Protein AF-A0A645F6B1-F1 (afdb_monomer_lite)

Radius of gyration: 10.93 Å; chains: 1; bounding box: 28×23×26 Å

Secondary structure (DSSP, 8-state):
-GGGSSS-EEE-BTTB--GGGGGG-SEEESSHHHHHHHHH-HHHHHHHH--

Organism: NCBI:txid1076179

pLDDT: mean 94.56, std 4.67, range [65.31, 97.12]

Sequence (51 aa):
MFDAAALRVAVLEREGLCPALLSHADVLVASPLDALDLLLKPNRLRATLRS

Foldseek 3Di:
DQLVDPAHEAEQEPVGGDPVCVVVHLYYYPDPVVVVVCVVVVVVVVVSNDD

Structure (mmCIF, N/CA/C/O backbone):
data_AF-A0A645F6B1-F1
#
_entry.id   AF-A0A645F6B1-F1
#
loop_
_atom_site.group_PDB
_atom_site.id
_atom_site.type_symbol
_atom_site.label_atom_id
_atom_site.label_alt_id
_atom_site.label_comp_id
_atom_site.label_asym_id
_atom_site.label_entity_id
_atom_site.label_seq_id
_atom_site.pdbx_PDB_ins_code
_atom_site.Cartn_x
_atom_site.Cartn_y
_atom_site.Cartn_z
_atom_site.occupancy
_atom_site.B_iso_or_equiv
_atom_site.auth_seq_id
_atom_site.auth_comp_id
_atom_site.auth_asym_id
_atom_site.auth_atom_id
_atom_site.pdbx_PDB_model_num
ATOM 1 N N . MET A 1 1 ? -1.081 -12.611 -5.762 1.00 83.12 1 MET A N 1
ATOM 2 C CA . MET A 1 1 ? -0.836 -12.257 -4.344 1.00 83.12 1 MET A CA 1
ATOM 3 C C . MET A 1 1 ? -1.333 -10.848 -4.041 1.00 83.12 1 MET A C 1
ATOM 5 O O . MET A 1 1 ? -2.160 -10.723 -3.158 1.00 83.12 1 MET A O 1
ATOM 9 N N . PHE A 1 2 ? -0.886 -9.814 -4.770 1.00 92.81 2 PHE A N 1
ATOM 10 C CA . PHE A 1 2 ? -1.271 -8.419 -4.498 1.00 92.81 2 PHE A CA 1
ATOM 11 C C . PHE A 1 2 ? -2.790 -8.192 -4.557 1.00 92.81 2 PHE A C 1
ATOM 13 O O . PHE A 1 2 ? -3.368 -7.744 -3.578 1.00 92.81 2 PHE A O 1
ATOM 20 N N . ASP A 1 3 ? -3.460 -8.650 -5.619 1.00 95.00 3 ASP A N 1
ATOM 21 C CA . ASP A 1 3 ? -4.926 -8.545 -5.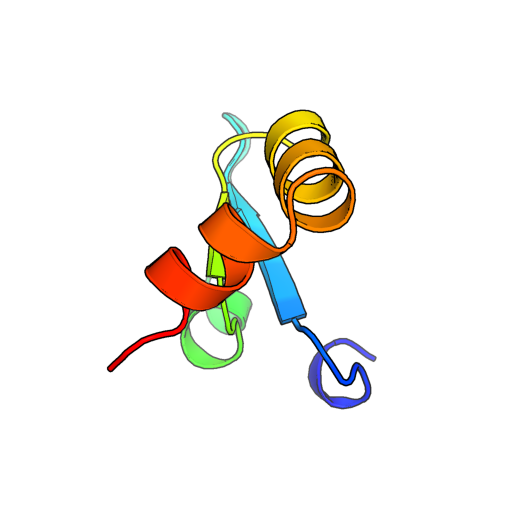748 1.00 95.00 3 ASP A CA 1
ATOM 22 C C . ASP A 1 3 ? -5.733 -9.376 -4.739 1.00 95.00 3 ASP A C 1
ATOM 24 O O . ASP A 1 3 ? -6.941 -9.204 -4.632 1.00 95.00 3 ASP A O 1
ATOM 28 N N . ALA A 1 4 ? -5.094 -10.286 -3.997 1.00 95.81 4 ALA A N 1
ATOM 29 C CA . ALA A 1 4 ? -5.775 -11.047 -2.950 1.00 95.81 4 ALA A CA 1
ATOM 30 C C . ALA A 1 4 ? -5.859 -10.272 -1.621 1.00 95.81 4 ALA A C 1
ATOM 32 O O . ALA A 1 4 ? -6.550 -10.711 -0.703 1.00 95.81 4 ALA A O 1
ATOM 33 N N . ALA A 1 5 ? -5.141 -9.150 -1.488 1.00 95.44 5 ALA A N 1
ATOM 34 C CA . ALA A 1 5 ? -5.158 -8.329 -0.286 1.00 95.44 5 ALA A CA 1
ATOM 35 C C . ALA A 1 5 ? -6.404 -7.431 -0.243 1.00 95.44 5 ALA A C 1
ATOM 37 O O . ALA A 1 5 ? -6.792 -6.844 -1.248 1.00 95.44 5 ALA A O 1
ATOM 38 N N . ALA A 1 6 ? -6.986 -7.262 0.948 1.00 94.62 6 ALA A N 1
ATOM 39 C CA . ALA A 1 6 ? -8.101 -6.332 1.163 1.00 94.62 6 ALA A CA 1
ATOM 40 C C . ALA A 1 6 ? -7.687 -4.848 1.074 1.00 94.62 6 ALA A C 1
ATOM 42 O O . ALA A 1 6 ? -8.538 -3.981 0.911 1.00 94.62 6 ALA A O 1
ATOM 43 N N . LEU A 1 7 ? -6.389 -4.564 1.214 1.00 94.75 7 LEU A N 1
ATOM 44 C CA . LEU A 1 7 ? -5.786 -3.247 1.042 1.00 94.75 7 LEU A CA 1
ATOM 45 C C . LEU A 1 7 ? -4.447 -3.419 0.323 1.00 94.75 7 LEU A C 1
ATOM 47 O O . LEU A 1 7 ? -3.545 -4.095 0.825 1.00 94.75 7 LEU A O 1
ATOM 51 N N . ARG A 1 8 ? -4.317 -2.799 -0.846 1.00 96.38 8 ARG A N 1
ATOM 52 C CA . ARG A 1 8 ? -3.177 -2.936 -1.753 1.00 96.38 8 ARG A CA 1
ATOM 53 C C . ARG A 1 8 ? -2.358 -1.655 -1.734 1.00 96.38 8 ARG A C 1
ATOM 55 O O . ARG A 1 8 ? -2.716 -0.665 -2.369 1.00 96.38 8 ARG A O 1
ATOM 62 N N . VAL A 1 9 ? -1.254 -1.669 -0.994 1.00 96.50 9 VAL A N 1
ATOM 63 C CA . VAL A 1 9 ? -0.342 -0.521 -0.900 1.00 96.50 9 VAL A CA 1
ATOM 64 C C . VAL A 1 9 ? 0.874 -0.766 -1.782 1.00 96.50 9 VAL A C 1
ATOM 66 O O . VAL A 1 9 ? 1.624 -1.716 -1.560 1.00 96.50 9 VAL A O 1
ATOM 69 N N . ALA A 1 10 ? 1.071 0.087 -2.783 1.00 97.12 10 ALA A N 1
ATOM 70 C CA . ALA A 1 10 ? 2.287 0.110 -3.585 1.00 97.12 10 ALA A CA 1
ATOM 71 C C . ALA A 1 10 ? 3.288 1.105 -2.985 1.00 97.12 10 ALA A C 1
ATOM 73 O O . ALA A 1 10 ? 2.909 2.192 -2.552 1.00 97.12 10 ALA A O 1
ATOM 74 N N . VAL A 1 11 ? 4.570 0.743 -2.983 1.00 96.62 11 VAL A N 1
ATOM 75 C CA . VAL A 1 11 ? 5.658 1.596 -2.489 1.00 96.62 11 VAL A CA 1
ATOM 76 C C . VAL A 1 11 ? 6.532 2.005 -3.670 1.00 96.62 11 VAL A C 1
ATOM 78 O O . VAL A 1 11 ? 7.044 1.138 -4.374 1.00 96.62 11 VAL A O 1
ATOM 81 N N . LEU A 1 12 ? 6.687 3.311 -3.887 1.00 97.00 12 LEU A N 1
ATOM 82 C CA . LEU A 1 12 ? 7.595 3.900 -4.869 1.00 97.00 12 LEU A CA 1
ATOM 83 C C . LEU A 1 12 ? 8.838 4.436 -4.162 1.00 97.00 12 LEU A C 1
ATOM 85 O O . LEU A 1 12 ? 8.840 5.571 -3.693 1.00 97.00 12 LEU A O 1
ATOM 89 N N . GLU A 1 13 ? 9.898 3.634 -4.112 1.00 96.06 13 GLU A N 1
ATOM 90 C CA . GLU A 1 13 ? 11.203 4.104 -3.641 1.00 96.06 13 GLU A CA 1
ATOM 91 C C . GLU A 1 13 ? 12.085 4.579 -4.808 1.00 96.06 13 GLU A C 1
ATOM 93 O O . GLU A 1 13 ? 11.668 4.617 -5.967 1.00 96.06 13 GLU A O 1
ATOM 98 N N . ARG A 1 14 ? 13.334 4.953 -4.511 1.00 95.38 14 ARG A N 1
ATOM 99 C CA . ARG A 1 14 ? 14.289 5.482 -5.502 1.00 95.38 14 ARG A CA 1
ATOM 100 C C . ARG A 1 14 ? 14.649 4.489 -6.608 1.00 95.38 14 ARG A C 1
ATOM 102 O O . ARG A 1 14 ? 14.909 4.914 -7.726 1.00 95.38 14 ARG A O 1
ATOM 109 N N . GLU A 1 15 ? 14.657 3.199 -6.287 1.00 95.56 15 GLU A N 1
ATOM 110 C CA . GLU A 1 15 ? 14.873 2.098 -7.239 1.00 95.56 15 GLU A CA 1
ATOM 111 C C . GLU A 1 15 ? 13.660 1.893 -8.170 1.00 95.56 15 GLU A C 1
ATOM 113 O O . GLU A 1 15 ? 13.752 1.213 -9.190 1.00 95.56 15 GLU A O 1
ATOM 118 N N . GLY A 1 16 ? 12.517 2.502 -7.839 1.00 94.69 16 GLY A N 1
ATOM 119 C CA . GLY A 1 16 ? 11.262 2.365 -8.561 1.00 94.69 16 GLY A CA 1
ATOM 120 C C . GLY A 1 16 ? 10.333 1.313 -7.957 1.00 94.69 16 GLY A C 1
ATOM 121 O O . GLY A 1 16 ? 10.474 0.887 -6.812 1.00 94.69 16 GLY A O 1
ATOM 122 N N . LEU A 1 17 ? 9.335 0.922 -8.744 1.00 95.44 17 LEU A N 1
ATOM 123 C CA . LEU A 1 17 ? 8.379 -0.140 -8.435 1.00 95.44 17 LEU A CA 1
ATOM 124 C C . LEU A 1 17 ? 7.944 -0.812 -9.741 1.00 95.44 17 LEU A C 1
ATOM 126 O O . LEU A 1 17 ? 8.089 -0.227 -10.813 1.00 95.44 17 LEU A O 1
ATOM 130 N N . CYS A 1 18 ? 7.383 -2.020 -9.669 1.00 95.25 18 CYS A N 1
ATOM 131 C CA . CYS A 1 18 ? 6.827 -2.694 -10.845 1.00 95.25 18 CYS A CA 1
ATOM 132 C C . CYS A 1 18 ? 5.628 -1.904 -11.415 1.00 95.25 18 CYS A C 1
ATOM 134 O O . CYS A 1 18 ? 4.569 -1.914 -10.785 1.00 95.25 18 CYS A O 1
ATOM 136 N N . PRO A 1 19 ? 5.720 -1.273 -12.605 1.00 94.88 19 PRO A N 1
ATOM 137 C CA . PRO A 1 19 ? 4.691 -0.342 -13.087 1.00 94.88 19 PRO A CA 1
ATOM 138 C C . PRO A 1 19 ? 3.299 -0.964 -13.218 1.00 94.88 19 PRO A C 1
ATOM 140 O O . PRO A 1 19 ? 2.297 -0.279 -13.028 1.00 94.88 19 PRO A O 1
ATOM 143 N N . ALA A 1 20 ? 3.234 -2.273 -13.480 1.00 95.19 20 ALA A N 1
ATOM 144 C CA . ALA A 1 20 ? 1.978 -3.010 -13.543 1.00 95.19 20 ALA A CA 1
ATOM 145 C C . ALA A 1 20 ? 1.158 -2.882 -12.243 1.00 95.19 20 ALA A C 1
ATOM 147 O O . ALA A 1 20 ? -0.065 -2.804 -12.309 1.00 95.19 20 ALA A O 1
ATOM 148 N N . LEU A 1 21 ? 1.809 -2.763 -11.076 1.00 95.00 21 LEU A N 1
ATOM 149 C CA . LEU A 1 21 ? 1.135 -2.633 -9.778 1.00 95.00 21 LEU A CA 1
ATOM 150 C C . LEU A 1 21 ? 0.332 -1.337 -9.632 1.00 95.00 21 LEU A C 1
ATOM 152 O O . LEU A 1 21 ? -0.618 -1.325 -8.857 1.00 95.00 21 LEU A O 1
ATOM 156 N N . LEU A 1 22 ? 0.668 -0.264 -10.358 1.00 94.75 22 LEU A N 1
ATOM 157 C CA . LEU A 1 22 ? -0.006 1.034 -10.207 1.00 94.75 22 LEU A CA 1
ATOM 158 C C . LEU A 1 22 ? -1.499 0.954 -10.527 1.00 94.75 22 LEU A C 1
ATOM 160 O O . LEU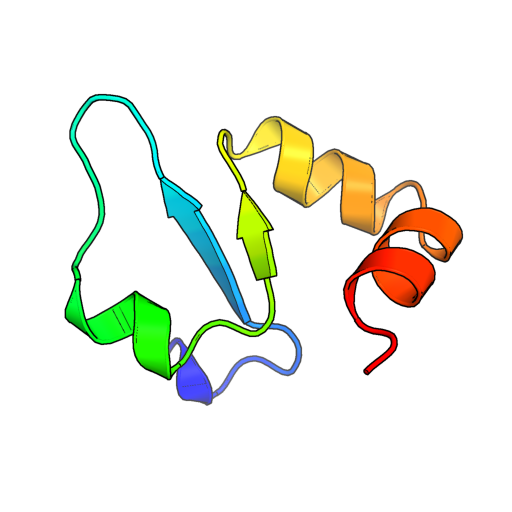 A 1 22 ? -2.307 1.560 -9.836 1.00 94.75 22 LEU A O 1
ATOM 164 N N . SER A 1 23 ? -1.863 0.166 -11.538 1.00 94.94 23 SER A N 1
ATOM 165 C CA . SER A 1 23 ? -3.266 -0.040 -11.923 1.00 94.94 23 SER A CA 1
ATOM 166 C C . SER A 1 23 ? -4.058 -0.909 -10.938 1.00 94.94 23 SER A C 1
ATOM 168 O O . SER A 1 23 ? -5.285 -0.928 -10.980 1.00 94.94 23 SER A O 1
ATOM 170 N N . HIS A 1 24 ? -3.360 -1.599 -10.036 1.00 95.81 24 HIS A N 1
ATOM 171 C CA . HIS A 1 24 ? -3.933 -2.498 -9.039 1.00 95.81 24 HIS A CA 1
ATOM 172 C C . HIS A 1 24 ? -3.817 -1.955 -7.606 1.00 95.81 24 HIS A C 1
ATOM 174 O O . HIS A 1 24 ? -4.326 -2.579 -6.682 1.00 95.81 24 HIS A O 1
ATOM 180 N N . ALA A 1 25 ? -3.119 -0.843 -7.378 1.00 96.38 25 ALA A N 1
ATOM 181 C CA . ALA A 1 25 ? -2.910 -0.307 -6.038 1.00 96.38 25 ALA A CA 1
ATOM 182 C C . ALA A 1 25 ? -4.118 0.519 -5.578 1.00 96.38 25 ALA A C 1
ATOM 184 O O . ALA A 1 25 ? -4.651 1.322 -6.338 1.00 96.38 25 ALA A O 1
ATOM 185 N N . ASP A 1 26 ? -4.504 0.367 -4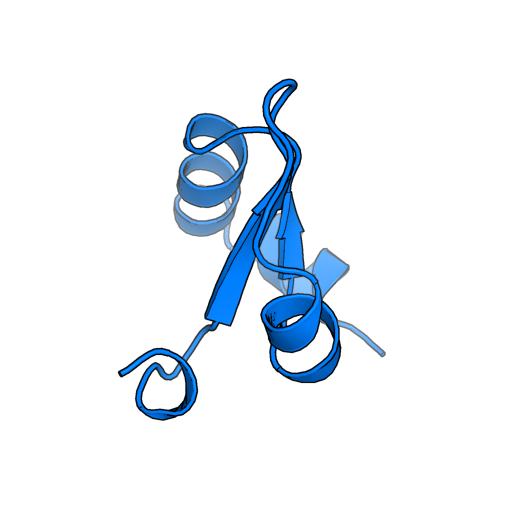.311 1.00 96.06 26 ASP A N 1
ATOM 186 C CA . ASP A 1 26 ? -5.478 1.251 -3.663 1.00 96.06 26 ASP A CA 1
ATOM 187 C C . ASP A 1 26 ? -4.800 2.551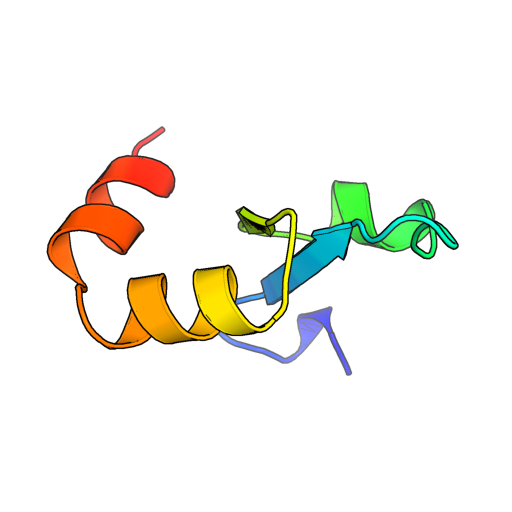 -3.198 1.00 96.06 26 ASP A C 1
ATOM 189 O O . ASP A 1 26 ? -5.398 3.624 -3.235 1.00 96.06 26 ASP A O 1
ATOM 193 N N . VAL A 1 27 ? -3.535 2.460 -2.763 1.00 95.81 27 VAL A N 1
ATOM 194 C CA . VAL A 1 27 ? -2.719 3.602 -2.320 1.00 95.81 27 VAL A CA 1
ATOM 195 C C . VAL A 1 27 ? -1.277 3.445 -2.802 1.00 95.81 27 VAL A C 1
ATOM 197 O O . VAL A 1 27 ? -0.705 2.357 -2.729 1.00 95.81 27 VAL A O 1
ATOM 200 N N . LEU A 1 28 ? -0.670 4.551 -3.236 1.00 96.56 28 LEU A N 1
ATOM 201 C CA . LEU A 1 28 ? 0.761 4.662 -3.519 1.00 96.56 28 LEU A CA 1
ATOM 202 C C . LEU A 1 28 ? 1.448 5.482 -2.417 1.00 96.56 28 LEU A C 1
ATOM 204 O O . LEU A 1 28 ? 0.986 6.574 -2.088 1.00 96.56 28 LEU A O 1
ATOM 208 N N . VAL A 1 29 ? 2.556 4.982 -1.871 1.00 96.81 29 VAL A N 1
ATOM 209 C CA . VAL A 1 29 ? 3.367 5.681 -0.859 1.00 96.81 29 VAL A CA 1
ATOM 210 C C . VAL A 1 29 ? 4.832 5.779 -1.281 1.00 96.81 29 VAL A C 1
ATOM 212 O O . VAL A 1 29 ? 5.294 4.993 -2.105 1.00 96.81 29 VAL A O 1
ATOM 215 N N . ALA A 1 30 ? 5.572 6.728 -0.706 1.00 96.19 30 ALA A N 1
ATOM 216 C CA . ALA A 1 30 ? 6.986 6.950 -1.022 1.00 96.19 30 ALA A CA 1
ATOM 217 C C . ALA A 1 30 ? 7.949 6.089 -0.186 1.00 96.19 30 ALA A C 1
ATOM 219 O O . ALA A 1 30 ? 9.127 5.989 -0.517 1.00 96.19 30 ALA A O 1
ATOM 220 N N . SER A 1 31 ? 7.469 5.482 0.904 1.00 96.88 31 SER A N 1
ATOM 221 C CA . SER A 1 31 ? 8.268 4.600 1.752 1.00 96.88 31 SER A CA 1
ATOM 222 C C . SER A 1 31 ? 7.404 3.548 2.460 1.00 96.88 31 SER A C 1
ATOM 224 O O . SER A 1 31 ? 6.206 3.766 2.679 1.00 96.88 31 SER A O 1
ATOM 226 N N . PRO A 1 32 ? 7.985 2.417 2.896 1.00 95.81 32 PRO A N 1
ATOM 227 C CA . PRO A 1 32 ? 7.273 1.441 3.719 1.00 95.81 32 PRO A CA 1
ATOM 228 C C . PRO A 1 32 ? 6.802 2.016 5.064 1.00 95.81 32 PRO A C 1
ATOM 230 O O . PRO A 1 32 ? 5.765 1.607 5.583 1.00 95.81 32 PRO A O 1
ATOM 233 N N . LEU A 1 33 ? 7.537 2.981 5.629 1.00 97.00 33 LEU A N 1
ATOM 234 C CA . LEU A 1 33 ? 7.162 3.633 6.886 1.00 97.00 33 LEU A CA 1
ATOM 235 C C . LEU A 1 33 ? 5.873 4.446 6.740 1.00 97.00 33 LEU A C 1
ATOM 237 O O . LEU A 1 33 ? 5.036 4.411 7.639 1.00 97.00 33 LEU A O 1
ATOM 241 N N . ASP A 1 34 ? 5.668 5.104 5.597 1.00 95.88 34 ASP A N 1
ATOM 242 C CA . ASP A 1 34 ? 4.421 5.821 5.317 1.00 95.88 34 ASP A CA 1
ATOM 243 C C . ASP A 1 34 ? 3.228 4.860 5.222 1.00 95.88 34 ASP A C 1
ATOM 245 O O . ASP A 1 34 ? 2.148 5.166 5.732 1.00 95.88 34 ASP A O 1
ATOM 249 N N . ALA A 1 35 ? 3.421 3.670 4.634 1.00 95.56 35 ALA A N 1
ATOM 250 C CA . ALA A 1 35 ? 2.387 2.632 4.615 1.00 95.56 35 ALA A CA 1
ATOM 251 C C . ALA A 1 35 ? 1.983 2.223 6.038 1.00 95.56 35 ALA A C 1
ATOM 253 O O . ALA A 1 35 ? 0.794 2.146 6.346 1.00 95.56 35 ALA A O 1
ATOM 254 N N . LEU A 1 36 ? 2.962 1.999 6.920 1.00 96.69 36 LEU A N 1
ATOM 255 C CA . LEU A 1 36 ? 2.699 1.659 8.319 1.00 96.69 36 LEU A CA 1
ATOM 256 C C . LEU A 1 36 ? 2.033 2.820 9.072 1.00 96.69 36 LEU A C 1
ATOM 258 O O . LEU A 1 36 ? 1.09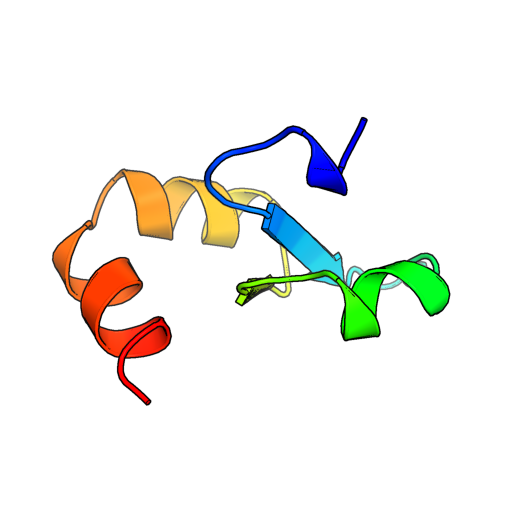7 2.585 9.835 1.00 96.69 36 LEU A O 1
ATOM 262 N N . ASP A 1 37 ? 2.440 4.069 8.830 1.00 96.19 37 ASP A N 1
ATOM 263 C CA . ASP A 1 37 ? 1.821 5.240 9.466 1.00 96.19 37 ASP A CA 1
ATOM 264 C C . ASP A 1 37 ? 0.339 5.388 9.079 1.00 96.19 37 ASP A C 1
ATOM 266 O O . ASP A 1 37 ? -0.480 5.774 9.914 1.00 96.19 37 ASP A O 1
ATOM 270 N N . LEU A 1 38 ? -0.043 5.021 7.848 1.00 95.31 38 LEU A N 1
ATOM 271 C CA . LEU A 1 38 ? -1.451 4.977 7.432 1.00 95.31 38 LEU A CA 1
ATOM 272 C C . LEU A 1 38 ? -2.263 3.930 8.209 1.00 95.31 38 LEU A C 1
ATOM 274 O O . LEU A 1 38 ? -3.415 4.198 8.556 1.00 95.31 38 LEU A O 1
ATOM 278 N N . LEU A 1 39 ? -1.668 2.776 8.529 1.00 94.94 39 LEU A N 1
ATOM 279 C CA . LEU A 1 39 ? -2.313 1.746 9.353 1.00 94.94 39 LEU A CA 1
ATOM 280 C C . LEU A 1 39 ? -2.455 2.193 10.814 1.00 94.94 39 LEU A C 1
ATOM 282 O O . LEU A 1 39 ? -3.479 1.934 11.445 1.00 94.94 39 LEU A O 1
ATOM 286 N N . LEU A 1 40 ? -1.454 2.905 11.340 1.00 97.06 40 LEU A N 1
ATOM 287 C CA . LEU A 1 40 ? -1.469 3.452 12.701 1.00 97.06 40 LEU A CA 1
ATOM 288 C C . LEU A 1 40 ? -2.392 4.670 12.845 1.00 97.06 40 LEU A C 1
ATOM 290 O O . LEU A 1 40 ? -2.851 4.973 13.947 1.00 97.06 40 LEU A O 1
ATOM 294 N N . LYS A 1 41 ? -2.689 5.371 11.744 1.00 95.69 41 LYS A N 1
ATOM 295 C CA . LYS A 1 41 ? -3.566 6.551 11.703 1.00 95.69 41 LYS A CA 1
ATOM 296 C C . LYS A 1 41 ? -4.726 6.329 10.722 1.00 95.69 41 LYS A C 1
ATOM 298 O O . LYS A 1 41 ? -4.768 6.979 9.672 1.00 95.69 41 LYS A O 1
ATOM 303 N N . PRO A 1 42 ? -5.738 5.511 11.080 1.00 93.31 42 PRO A N 1
ATOM 304 C CA . PRO A 1 42 ? -6.794 5.080 10.157 1.00 93.31 42 PRO A CA 1
ATOM 305 C C . PRO A 1 42 ? -7.586 6.228 9.521 1.00 93.31 42 PRO A C 1
ATOM 307 O O . PRO A 1 42 ? -8.070 6.111 8.398 1.00 93.31 42 PRO A O 1
ATOM 310 N N . ASN A 1 43 ? -7.703 7.369 10.207 1.00 96.19 43 ASN A N 1
ATOM 311 C CA . ASN A 1 43 ? -8.371 8.548 9.656 1.00 96.19 43 ASN A CA 1
ATOM 312 C C . ASN A 1 43 ? -7.618 9.149 8.457 1.00 96.19 43 ASN A C 1
ATOM 314 O O . ASN A 1 43 ? -8.272 9.644 7.542 1.00 96.19 43 ASN A O 1
ATOM 318 N N . ARG A 1 44 ? -6.276 9.074 8.415 1.00 93.88 44 ARG A N 1
ATOM 319 C CA . ARG A 1 44 ? -5.514 9.458 7.214 1.00 93.88 44 ARG A CA 1
ATOM 320 C C . ARG A 1 44 ? -5.780 8.488 6.077 1.00 93.88 44 ARG A C 1
ATOM 322 O O . ARG A 1 44 ? -6.075 8.942 4.984 1.00 93.88 44 ARG A O 1
ATOM 329 N N . LEU A 1 45 ? -5.745 7.182 6.348 1.00 94.38 45 LEU A N 1
ATOM 330 C CA . LEU A 1 45 ? -6.021 6.167 5.331 1.00 94.38 45 LEU A CA 1
ATOM 331 C C . LEU A 1 45 ? -7.412 6.357 4.709 1.00 94.38 45 LEU A C 1
ATOM 333 O O . LEU A 1 45 ? -7.539 6.410 3.490 1.00 94.38 45 LEU A O 1
ATOM 337 N N . ARG A 1 46 ? -8.447 6.561 5.534 1.00 94.75 46 ARG A N 1
ATOM 338 C CA . ARG A 1 46 ? -9.802 6.887 5.055 1.00 94.75 46 ARG A CA 1
ATOM 339 C C . ARG A 1 46 ? -9.834 8.174 4.232 1.00 94.75 46 ARG A C 1
ATOM 341 O O . ARG A 1 46 ? -10.560 8.244 3.249 1.00 94.75 46 ARG A O 1
ATOM 348 N N . ALA A 1 47 ? -9.064 9.189 4.626 1.00 95.38 47 ALA A N 1
ATOM 349 C CA . ALA A 1 47 ? -8.976 10.447 3.891 1.00 95.38 47 ALA A CA 1
ATOM 350 C C . ALA A 1 47 ? -8.216 10.329 2.560 1.00 95.38 47 ALA A C 1
ATOM 352 O O . ALA A 1 47 ? -8.468 11.131 1.666 1.00 95.38 47 ALA A O 1
ATOM 353 N N . THR A 1 48 ? -7.310 9.360 2.424 1.00 93.38 48 THR A N 1
ATOM 354 C CA . THR A 1 48 ? -6.620 9.038 1.166 1.00 93.38 48 THR A CA 1
ATOM 355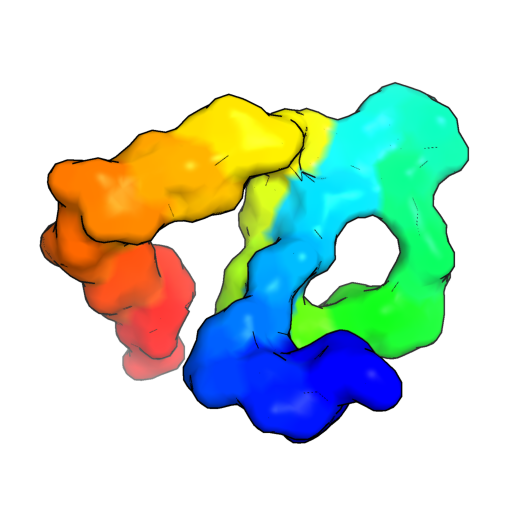 C C . THR A 1 48 ? -7.512 8.227 0.230 1.00 93.38 48 THR A C 1
ATOM 357 O O . THR A 1 48 ? -7.512 8.473 -0.967 1.00 93.38 48 THR A O 1
ATOM 360 N N . LEU A 1 49 ? -8.294 7.292 0.776 1.00 93.88 49 LEU A N 1
ATOM 361 C CA . LEU A 1 49 ? -9.175 6.401 0.011 1.00 93.88 49 LEU A CA 1
ATOM 362 C C . LEU A 1 49 ? -10.540 7.010 -0.342 1.00 93.88 49 LEU A C 1
ATOM 364 O O . LEU A 1 49 ? -11.342 6.358 -1.006 1.00 93.88 49 LEU A O 1
ATOM 368 N N . ARG A 1 50 ? -10.848 8.227 0.119 1.00 89.06 50 ARG A N 1
ATOM 369 C CA . ARG A 1 50 ? -12.090 8.908 -0.264 1.00 89.06 50 ARG A CA 1
ATOM 370 C C . ARG A 1 50 ? -11.978 9.347 -1.732 1.00 89.06 50 ARG A C 1
ATOM 372 O O . ARG A 1 50 ? -11.160 10.204 -2.057 1.00 89.06 50 ARG A O 1
ATOM 379 N N . SER A 1 51 ? -12.766 8.725 -2.600 1.00 65.31 51 SER A N 1
ATOM 380 C CA . SER A 1 51 ? -13.015 9.173 -3.975 1.00 65.31 51 SER A CA 1
ATOM 381 C C . SER A 1 51 ? -14.017 10.317 -3.998 1.00 65.31 51 SER A C 1
ATOM 383 O O . SER A 1 51 ? -15.041 10.165 -3.289 1.00 65.31 51 SER A O 1
#